Protein AF-A0A920REC5-F1 (afdb_monomer)

Structure (mmCIF, N/CA/C/O backbone):
data_AF-A0A920REC5-F1
#
_entry.id   AF-A0A920REC5-F1
#
loop_
_atom_site.group_PDB
_atom_site.id
_atom_site.type_symbol
_atom_site.label_atom_id
_atom_site.label_alt_id
_atom_site.label_comp_id
_atom_site.label_asym_id
_atom_site.label_entity_id
_atom_site.label_seq_id
_atom_site.pdbx_PDB_ins_code
_atom_site.Cartn_x
_atom_site.Cartn_y
_atom_site.Cartn_z
_atom_site.occupancy
_atom_site.B_iso_or_equiv
_atom_site.auth_seq_id
_atom_site.auth_comp_id
_atom_site.auth_asym_id
_atom_site.auth_atom_id
_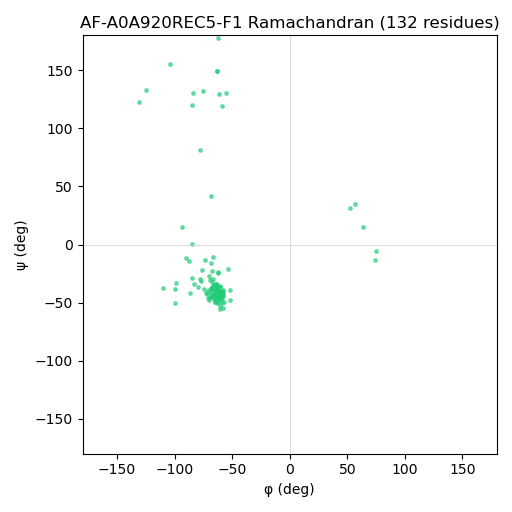atom_site.pdbx_PDB_model_num
ATOM 1 N N . MET A 1 1 ? 15.864 10.722 -13.021 1.00 61.47 1 MET A N 1
ATOM 2 C CA . MET A 1 1 ? 14.652 11.567 -12.923 1.00 61.47 1 MET A CA 1
ATOM 3 C C . MET A 1 1 ? 13.632 11.027 -11.920 1.00 61.47 1 MET A C 1
ATOM 5 O O . MET A 1 1 ? 13.242 11.791 -11.053 1.00 61.47 1 MET A O 1
ATOM 9 N N . PHE A 1 2 ? 13.266 9.737 -11.934 1.00 63.88 2 PHE A N 1
ATOM 10 C CA . PHE A 1 2 ? 12.297 9.167 -10.971 1.00 63.88 2 PHE A CA 1
ATOM 11 C C . PHE A 1 2 ? 12.689 9.310 -9.493 1.00 63.88 2 PHE A C 1
ATOM 13 O O . PHE A 1 2 ? 11.871 9.739 -8.693 1.00 63.88 2 PHE A O 1
ATOM 20 N N . VAL A 1 3 ? 13.953 9.047 -9.141 1.00 68.00 3 VAL A N 1
ATOM 21 C CA . VAL A 1 3 ? 14.452 9.230 -7.761 1.00 68.00 3 VAL A CA 1
ATOM 22 C C . VAL A 1 3 ? 14.383 10.698 -7.321 1.00 68.00 3 VAL A C 1
ATOM 24 O O . VAL A 1 3 ? 14.071 10.989 -6.174 1.00 68.00 3 VAL A O 1
ATOM 27 N N . LEU A 1 4 ? 14.616 11.636 -8.247 1.00 73.62 4 LEU A N 1
ATOM 28 C CA . LEU A 1 4 ? 14.492 13.069 -7.978 1.00 73.62 4 LEU A CA 1
ATOM 29 C C . LEU A 1 4 ? 13.022 13.454 -7.748 1.00 73.62 4 LEU A C 1
ATOM 31 O O . LEU A 1 4 ? 12.728 14.147 -6.785 1.00 73.62 4 LEU A O 1
ATOM 35 N N . MET A 1 5 ? 12.103 12.969 -8.591 1.00 71.62 5 MET A N 1
ATOM 36 C CA . MET A 1 5 ? 10.659 13.192 -8.443 1.00 71.62 5 MET A CA 1
ATOM 37 C C . MET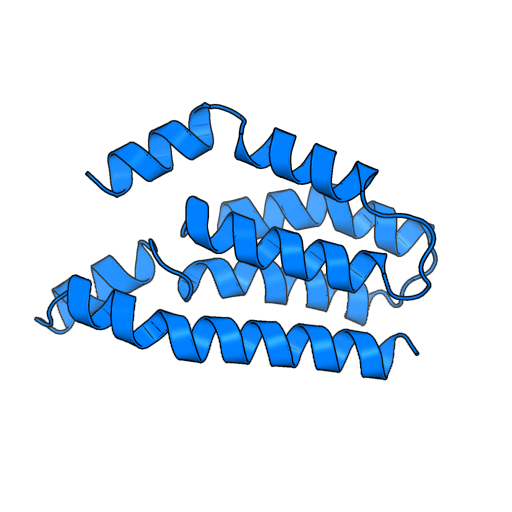 A 1 5 ? 10.139 12.631 -7.115 1.00 71.62 5 MET A C 1
ATOM 39 O O . MET A 1 5 ? 9.467 13.352 -6.384 1.00 71.62 5 MET A O 1
ATOM 43 N N . ALA A 1 6 ? 10.510 11.393 -6.775 1.00 64.38 6 ALA A N 1
ATOM 44 C CA . ALA A 1 6 ? 10.171 10.772 -5.498 1.00 64.38 6 ALA A CA 1
ATOM 45 C C . ALA A 1 6 ? 10.729 11.587 -4.320 1.00 64.38 6 ALA A C 1
ATOM 47 O O . ALA A 1 6 ? 9.986 11.937 -3.409 1.00 64.38 6 ALA A O 1
ATOM 48 N N . SER A 1 7 ? 12.003 11.996 -4.381 1.00 68.56 7 SER A N 1
ATOM 49 C CA . SER A 1 7 ? 12.624 12.807 -3.327 1.00 68.56 7 SER A CA 1
ATOM 50 C C . SER A 1 7 ? 11.986 14.194 -3.178 1.00 68.56 7 SER A C 1
ATOM 52 O O . SER A 1 7 ? 11.923 14.707 -2.060 1.00 68.56 7 SER A O 1
ATOM 54 N N . VAL A 1 8 ? 11.527 14.810 -4.272 1.00 74.75 8 VAL A N 1
ATOM 55 C CA . VAL A 1 8 ? 10.805 16.090 -4.242 1.00 74.75 8 VAL A CA 1
ATOM 56 C C . VAL A 1 8 ? 9.410 15.899 -3.654 1.00 74.75 8 VAL A C 1
ATOM 58 O O . VAL A 1 8 ? 9.039 16.659 -2.763 1.00 74.75 8 VAL A O 1
ATOM 61 N N . LEU A 1 9 ? 8.661 14.875 -4.078 1.00 67.12 9 LEU A N 1
ATOM 62 C CA . LEU A 1 9 ? 7.344 14.563 -3.514 1.00 67.12 9 LEU A CA 1
ATOM 63 C C . LEU A 1 9 ? 7.431 14.269 -2.011 1.00 67.12 9 LEU A C 1
ATOM 65 O O . LEU A 1 9 ? 6.651 14.820 -1.236 1.00 67.12 9 LEU A O 1
ATOM 69 N N . GLU A 1 10 ? 8.413 13.477 -1.587 1.00 66.06 10 GLU A N 1
ATOM 70 C CA . GLU A 1 10 ? 8.624 13.129 -0.180 1.00 66.06 10 GLU A CA 1
ATOM 71 C C . GLU A 1 10 ? 8.981 14.363 0.669 1.00 66.06 10 GLU A C 1
ATOM 73 O O . GLU A 1 10 ? 8.408 14.574 1.739 1.00 66.06 10 GLU A O 1
ATOM 78 N N . ARG A 1 11 ? 9.872 15.235 0.172 1.00 69.94 11 ARG A N 1
ATOM 79 C CA . ARG A 1 11 ? 10.278 16.468 0.877 1.00 69.94 11 ARG A CA 1
ATOM 80 C C . ARG A 1 11 ? 9.243 17.590 0.819 1.00 69.94 11 ARG A C 1
ATOM 82 O O . ARG A 1 11 ? 9.284 18.476 1.666 1.00 69.94 11 ARG A O 1
ATOM 89 N N . SER A 1 12 ? 8.334 17.567 -0.153 1.00 70.50 12 SER A N 1
ATOM 90 C CA . SER A 1 12 ? 7.313 18.608 -0.336 1.00 70.50 12 SER A CA 1
ATOM 91 C C . SER A 1 12 ? 6.185 18.567 0.697 1.00 70.50 12 SER A C 1
ATOM 93 O O . SER A 1 12 ? 5.409 19.511 0.777 1.00 70.50 12 SER A O 1
ATOM 95 N N . GLY A 1 13 ? 6.056 17.482 1.467 1.00 67.19 13 GLY A N 1
ATOM 96 C CA . GLY A 1 13 ? 4.952 17.315 2.415 1.00 67.19 13 GLY A CA 1
ATOM 97 C C . GLY A 1 13 ? 3.604 16.976 1.767 1.00 67.19 13 GLY A C 1
ATOM 98 O O . GLY A 1 13 ? 2.687 16.598 2.492 1.00 67.19 13 GLY A O 1
ATOM 99 N N . ILE A 1 14 ? 3.504 16.978 0.429 1.00 68.69 14 ILE A N 1
ATOM 100 C CA . ILE A 1 14 ? 2.289 16.628 -0.334 1.00 68.69 14 ILE A CA 1
ATOM 101 C C . ILE A 1 14 ? 1.728 15.276 0.098 1.00 68.69 14 ILE A C 1
ATOM 103 O O . ILE A 1 14 ? 0.520 15.120 0.229 1.00 68.69 14 ILE A O 1
ATOM 107 N N . ALA A 1 15 ? 2.601 14.307 0.371 1.00 59.78 15 ALA A N 1
ATOM 108 C CA . ALA A 1 15 ? 2.194 12.994 0.847 1.00 59.78 15 ALA A CA 1
ATOM 109 C C . ALA A 1 15 ? 1.385 13.065 2.158 1.00 59.78 15 ALA A C 1
ATOM 111 O O . ALA A 1 15 ? 0.366 12.395 2.317 1.00 59.78 15 ALA A O 1
ATOM 112 N N . ARG A 1 16 ? 1.814 13.930 3.081 1.00 62.47 16 ARG A N 1
ATOM 113 C CA . ARG A 1 16 ? 1.181 14.139 4.386 1.00 62.47 16 ARG A CA 1
ATOM 114 C C . ARG A 1 16 ? -0.118 14.938 4.258 1.00 62.47 16 ARG A C 1
ATOM 116 O O . ARG A 1 16 ? -1.097 14.599 4.918 1.00 62.47 16 ARG A O 1
ATOM 123 N N . ASP A 1 17 ? -0.145 15.931 3.374 1.00 67.69 17 ASP A N 1
ATOM 124 C CA . ASP A 1 17 ? -1.338 16.740 3.100 1.00 67.69 17 ASP A CA 1
ATOM 125 C C . ASP A 1 17 ? -2.424 15.935 2.380 1.00 67.69 17 ASP A C 1
ATOM 127 O O . ASP A 1 17 ? -3.602 16.049 2.719 1.00 67.69 17 ASP A O 1
ATOM 131 N N . LEU A 1 18 ? -2.043 15.049 1.453 1.00 63.38 18 LEU A N 1
ATOM 132 C CA . LEU A 1 18 ? -2.965 14.123 0.795 1.00 63.38 18 LEU A CA 1
ATOM 133 C C . LEU A 1 18 ? -3.568 13.142 1.808 1.00 63.38 18 LEU A C 1
ATOM 135 O O . LEU A 1 18 ? -4.76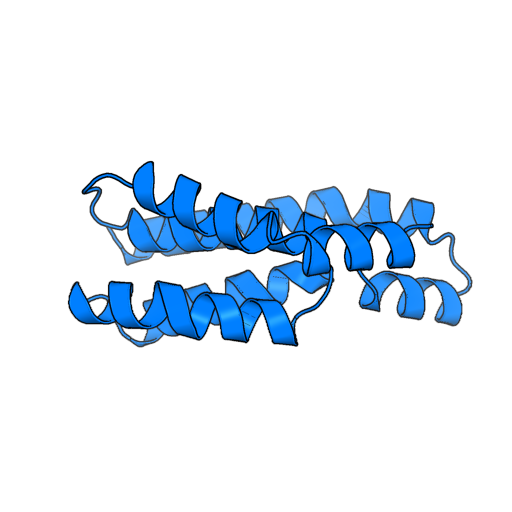7 12.864 1.771 1.00 63.38 18 LEU A O 1
ATOM 139 N N . PHE A 1 19 ? -2.751 12.675 2.757 1.00 60.19 19 PHE A N 1
ATOM 140 C CA . PHE A 1 19 ? -3.208 11.847 3.869 1.00 60.19 19 PHE A CA 1
ATOM 141 C C . PHE A 1 19 ? -4.224 12.593 4.747 1.00 60.19 19 PHE A C 1
ATOM 143 O O . PHE A 1 19 ? -5.283 12.054 5.069 1.00 60.19 19 PHE A O 1
ATOM 150 N N . GLY A 1 20 ? -3.931 13.851 5.090 1.00 61.81 20 GLY A N 1
ATOM 151 C CA . GLY A 1 20 ? -4.829 14.719 5.852 1.00 61.81 20 GLY A CA 1
ATOM 152 C C . GLY A 1 20 ? -6.145 14.996 5.121 1.00 61.81 20 GLY A C 1
ATOM 153 O O . GLY A 1 20 ? -7.214 14.856 5.708 1.00 61.81 20 GLY A O 1
ATOM 154 N N . ALA A 1 21 ? -6.092 15.309 3.826 1.00 60.59 21 ALA A N 1
ATOM 155 C CA . ALA A 1 21 ? -7.269 15.591 3.007 1.00 60.59 21 ALA A CA 1
ATOM 156 C C . ALA A 1 21 ? -8.180 14.364 2.852 1.00 60.59 21 ALA A C 1
ATOM 158 O O . ALA A 1 21 ? -9.398 14.469 3.001 1.00 60.59 21 ALA A O 1
ATOM 159 N N . MET A 1 22 ? -7.598 13.185 2.624 1.00 58.09 22 MET A N 1
ATOM 160 C CA . MET A 1 22 ? -8.349 11.932 2.513 1.00 58.09 22 MET A CA 1
ATOM 161 C C . MET A 1 22 ? -8.941 11.493 3.860 1.00 58.09 22 MET A C 1
ATOM 163 O O . MET A 1 22 ? -10.030 10.922 3.887 1.00 58.09 22 MET A O 1
ATOM 167 N N . HIS A 1 23 ? -8.283 11.821 4.978 1.00 57.66 23 HIS A N 1
ATOM 168 C CA . HIS A 1 23 ? -8.836 11.638 6.324 1.00 57.66 23 HIS A CA 1
ATOM 169 C C . HIS A 1 23 ? -9.992 12.605 6.641 1.00 57.66 23 HIS A C 1
ATOM 171 O O . HIS A 1 23 ? -10.859 12.280 7.445 1.00 57.66 23 HIS A O 1
ATOM 177 N N . VAL A 1 24 ? -10.040 13.782 6.012 1.00 56.44 24 VAL A N 1
ATOM 178 C CA . VAL A 1 24 ? -11.147 14.746 6.174 1.00 56.44 24 VAL A CA 1
ATOM 179 C C . VAL A 1 24 ? -12.333 14.405 5.260 1.00 56.44 24 VAL A C 1
ATOM 181 O O . VAL A 1 24 ? -13.483 14.559 5.663 1.00 56.44 24 VAL A O 1
ATOM 184 N N . LEU A 1 25 ? -12.074 13.876 4.060 1.00 52.66 25 LEU A N 1
ATOM 185 C CA . LEU A 1 25 ? -13.097 13.327 3.153 1.00 52.66 25 LEU A CA 1
ATOM 186 C C . LEU A 1 25 ? -13.747 12.033 3.684 1.00 52.66 25 LEU A C 1
ATOM 188 O O . LEU A 1 25 ? -14.817 11.623 3.231 1.00 52.66 25 LEU A O 1
ATOM 192 N N . ALA A 1 26 ? -13.113 11.401 4.667 1.00 50.97 26 ALA A N 1
ATOM 193 C CA . ALA A 1 26 ? -13.536 10.178 5.322 1.00 50.97 26 ALA A CA 1
ATOM 194 C C . ALA A 1 26 ? -14.661 10.402 6.353 1.00 50.97 26 ALA A C 1
ATOM 196 O O . ALA A 1 26 ? -14.437 10.465 7.559 1.00 50.97 26 ALA A O 1
ATOM 197 N N . GLY A 1 27 ? -15.907 10.486 5.888 1.00 53.50 27 GLY A N 1
ATOM 198 C CA . GLY A 1 27 ? -17.084 10.457 6.765 1.00 53.50 27 GLY A CA 1
ATOM 199 C C . GLY A 1 27 ? -17.260 9.144 7.564 1.00 53.50 27 GLY A C 1
ATOM 200 O O . GLY A 1 27 ? -16.528 8.169 7.393 1.00 53.50 27 GLY A O 1
ATOM 201 N N . ASN A 1 28 ? -18.298 9.107 8.413 1.00 51.41 28 ASN A N 1
ATOM 202 C CA . ASN A 1 28 ? -18.652 8.043 9.378 1.00 51.41 28 ASN A CA 1
ATOM 203 C C . ASN A 1 28 ? -19.136 6.690 8.775 1.00 51.41 28 ASN A C 1
ATOM 205 O O . ASN A 1 28 ? -20.082 6.090 9.293 1.00 51.41 28 ASN A O 1
ATOM 209 N N . LEU A 1 29 ? -18.535 6.159 7.705 1.00 54.22 29 LEU A N 1
ATOM 210 C CA . LEU A 1 29 ? -18.907 4.819 7.212 1.00 54.22 29 LEU A CA 1
ATOM 211 C C . LEU A 1 29 ? -18.336 3.696 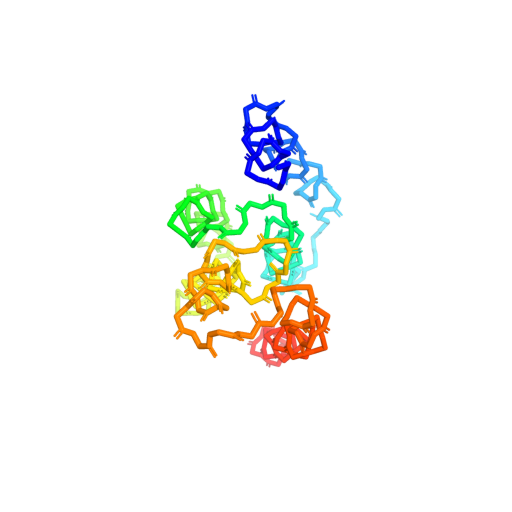8.105 1.00 54.22 29 LEU A C 1
ATOM 213 O O . LEU A 1 29 ? -17.138 3.664 8.394 1.00 54.22 29 LEU A O 1
ATOM 217 N N . LYS A 1 30 ? -19.180 2.724 8.486 1.00 53.97 30 LYS A N 1
ATOM 218 C CA . LYS A 1 30 ? -18.751 1.449 9.101 1.00 53.97 30 LYS A CA 1
ATOM 219 C C . LYS A 1 30 ? -17.852 0.697 8.106 1.00 53.97 30 LYS A C 1
ATOM 221 O O . LYS A 1 30 ? -18.193 0.624 6.934 1.00 53.97 30 LYS A O 1
ATOM 226 N N . GLY A 1 31 ? -16.667 0.247 8.529 1.00 64.50 31 GLY A N 1
ATOM 227 C CA . GLY A 1 31 ? -15.637 -0.308 7.626 1.00 64.50 31 GLY A CA 1
ATOM 228 C C . GLY A 1 31 ? -14.896 0.728 6.760 1.00 64.50 31 GLY A C 1
ATOM 229 O O . GLY A 1 31 ? -13.830 0.436 6.216 1.00 64.50 31 GLY A O 1
ATOM 230 N N . GLY A 1 32 ? -15.405 1.964 6.676 1.00 70.19 32 GLY A N 1
ATOM 231 C CA . GLY A 1 32 ? -14.875 3.018 5.811 1.00 70.19 32 GLY A CA 1
ATOM 232 C C . GLY A 1 32 ? -13.428 3.384 6.126 1.00 70.19 32 GLY A C 1
ATOM 233 O O . GLY A 1 32 ? -12.643 3.573 5.204 1.00 70.19 32 GLY A O 1
ATOM 234 N N . LEU A 1 33 ? -13.042 3.380 7.406 1.00 73.88 33 LEU A N 1
ATOM 235 C CA . LEU A 1 33 ? -11.691 3.758 7.831 1.00 73.88 33 LEU A CA 1
ATOM 236 C C . LEU A 1 33 ? -10.607 2.820 7.273 1.00 73.88 33 LEU A C 1
ATOM 238 O O . LEU A 1 33 ? -9.535 3.283 6.883 1.00 73.88 33 LEU A O 1
ATOM 242 N N . ALA A 1 34 ? -10.879 1.514 7.190 1.00 79.25 34 ALA A N 1
ATOM 243 C CA . ALA A 1 34 ? -9.938 0.545 6.624 1.00 79.25 34 ALA A CA 1
ATOM 244 C C . ALA A 1 34 ? -9.830 0.648 5.102 1.00 79.25 34 ALA A C 1
ATOM 246 O O . ALA A 1 34 ? -8.722 0.661 4.566 1.00 79.25 34 ALA A O 1
ATOM 247 N N . ILE A 1 35 ? -10.956 0.832 4.416 1.00 82.31 35 ILE A N 1
ATOM 248 C CA . ILE A 1 35 ? -10.980 1.033 2.962 1.00 82.31 35 ILE A CA 1
ATOM 249 C C . ILE A 1 35 ? -10.260 2.331 2.583 1.00 82.31 35 ILE A C 1
ATOM 251 O O . ILE A 1 35 ? -9.475 2.353 1.641 1.00 82.31 35 ILE A O 1
ATOM 255 N N . GLN A 1 36 ? -10.477 3.404 3.343 1.00 78.25 36 GLN A N 1
ATOM 256 C CA . GLN A 1 36 ? -9.808 4.688 3.137 1.00 78.25 36 GLN A CA 1
ATOM 257 C C . GLN A 1 36 ? -8.306 4.574 3.374 1.00 78.25 36 GLN A C 1
ATOM 259 O O . GLN A 1 36 ? -7.527 5.056 2.561 1.00 78.25 36 GLN A O 1
ATOM 264 N N . THR A 1 37 ? -7.893 3.892 4.445 1.00 81.31 37 THR A N 1
ATOM 265 C CA . THR A 1 37 ? -6.470 3.644 4.721 1.00 81.31 37 THR A CA 1
ATOM 266 C C . THR A 1 37 ? -5.819 2.886 3.566 1.00 81.31 37 THR A C 1
ATOM 268 O O . THR A 1 37 ? -4.729 3.252 3.137 1.00 81.31 37 THR A O 1
ATOM 271 N N . MET A 1 38 ? -6.513 1.890 3.004 1.00 87.00 38 MET A N 1
ATOM 272 C CA . MET A 1 38 ? -6.040 1.146 1.838 1.00 87.00 38 MET A CA 1
ATOM 273 C C . MET A 1 38 ? -5.970 2.018 0.575 1.00 87.00 38 MET A C 1
ATOM 275 O O . MET A 1 38 ? -4.974 1.982 -0.139 1.00 87.00 38 MET A O 1
ATOM 279 N N . ALA A 1 39 ? -6.980 2.849 0.313 1.00 84.25 39 ALA A N 1
ATOM 280 C CA . ALA A 1 39 ? -6.976 3.767 -0.827 1.00 84.25 39 ALA A CA 1
ATOM 281 C C . ALA A 1 39 ? -5.840 4.799 -0.735 1.00 84.25 39 ALA A C 1
ATOM 283 O O . ALA A 1 39 ? -5.179 5.094 -1.730 1.00 84.25 39 ALA A O 1
ATOM 284 N N . VAL A 1 40 ? -5.586 5.325 0.464 1.00 81.06 40 VAL A N 1
ATOM 285 C CA . VAL A 1 40 ? -4.479 6.256 0.690 1.00 81.06 40 VAL A CA 1
ATOM 286 C C . VAL A 1 40 ? -3.135 5.551 0.544 1.00 81.06 40 VAL A C 1
ATOM 288 O O . VAL A 1 40 ? -2.243 6.122 -0.074 1.00 81.06 40 VAL A O 1
ATOM 291 N N . ALA A 1 41 ? -3.002 4.315 1.029 1.00 84.25 41 ALA A N 1
ATOM 292 C CA . ALA A 1 41 ? -1.808 3.507 0.804 1.00 84.25 41 ALA A CA 1
ATOM 293 C C . ALA A 1 41 ? -1.550 3.296 -0.698 1.00 84.25 41 ALA A C 1
ATOM 295 O O . ALA A 1 41 ? -0.473 3.571 -1.192 1.00 84.25 41 ALA A O 1
ATOM 296 N N . VAL A 1 42 ? -2.563 2.947 -1.491 1.00 86.00 42 VAL A N 1
ATOM 297 C CA . VAL A 1 42 ? -2.409 2.800 -2.954 1.00 86.00 42 VAL A CA 1
ATOM 298 C C . VAL A 1 42 ? -1.901 4.086 -3.627 1.00 86.00 42 VAL A C 1
ATOM 300 O O . VAL A 1 42 ? -1.062 4.030 -4.528 1.00 86.00 42 VAL A O 1
ATOM 303 N N . LEU A 1 43 ? -2.379 5.254 -3.191 1.00 81.94 43 LEU A N 1
ATOM 304 C CA . LEU A 1 43 ? -1.922 6.546 -3.714 1.00 81.94 43 LEU A CA 1
ATOM 305 C C . LEU A 1 43 ? -0.500 6.892 -3.249 1.00 81.94 43 LEU A C 1
ATOM 307 O O . LEU A 1 43 ? 0.306 7.378 -4.042 1.00 81.94 43 LEU A O 1
ATOM 311 N N . MET A 1 44 ? -0.187 6.649 -1.976 1.00 79.31 44 MET A N 1
ATOM 312 C CA . MET A 1 44 ? 1.142 6.848 -1.385 1.00 79.31 44 MET A CA 1
ATOM 313 C C . MET A 1 44 ? 2.189 5.935 -2.025 1.00 79.31 44 MET A C 1
ATOM 315 O O . MET A 1 44 ? 3.276 6.401 -2.379 1.00 79.31 44 MET A O 1
ATOM 319 N N . ALA A 1 45 ? 1.841 4.672 -2.242 1.00 81.88 45 ALA A N 1
ATOM 320 C CA . ALA A 1 45 ? 2.618 3.685 -2.971 1.00 81.88 45 ALA A CA 1
ATOM 321 C C . ALA A 1 45 ? 3.045 4.209 -4.349 1.00 81.88 45 ALA A C 1
ATOM 323 O O . ALA A 1 45 ? 4.232 4.190 -4.672 1.00 81.88 45 ALA A O 1
ATOM 324 N N . ALA A 1 46 ? 2.104 4.785 -5.107 1.00 81.06 46 ALA A N 1
ATOM 325 C CA . ALA A 1 46 ? 2.352 5.372 -6.427 1.00 81.06 46 ALA A CA 1
ATOM 326 C C . ALA A 1 46 ? 3.254 6.622 -6.415 1.00 81.06 46 ALA A C 1
ATOM 328 O O . ALA A 1 46 ? 3.656 7.107 -7.470 1.00 81.06 46 ALA A O 1
ATOM 329 N N . MET A 1 47 ? 3.546 7.190 -5.244 1.00 75.75 47 MET A N 1
ATOM 330 C CA . MET A 1 47 ? 4.373 8.391 -5.108 1.00 75.75 47 MET A CA 1
ATOM 331 C C . MET A 1 47 ? 5.738 8.110 -4.484 1.00 75.75 47 MET A C 1
ATOM 333 O O . MET A 1 47 ? 6.725 8.740 -4.864 1.00 75.75 47 MET A O 1
ATOM 337 N N . THR A 1 48 ? 5.789 7.199 -3.511 1.00 74.69 48 THR A N 1
ATOM 338 C CA . THR A 1 48 ? 6.965 6.989 -2.656 1.00 74.69 48 THR A CA 1
ATOM 339 C C . THR A 1 48 ? 7.807 5.797 -3.094 1.00 74.69 48 THR A C 1
ATOM 341 O O . THR A 1 48 ? 9.033 5.878 -3.040 1.00 74.69 48 THR A O 1
ATOM 344 N N . GLY A 1 49 ? 7.185 4.698 -3.538 1.00 70.19 49 GLY A N 1
ATOM 345 C CA . GLY A 1 49 ? 7.898 3.496 -3.970 1.00 70.19 49 GLY A CA 1
ATOM 346 C C . GLY A 1 49 ? 8.712 2.782 -2.882 1.00 70.19 49 GLY A C 1
ATOM 347 O O . GLY A 1 49 ? 9.592 1.983 -3.225 1.00 70.19 49 GLY A O 1
ATOM 348 N N . ILE A 1 50 ? 8.490 3.100 -1.594 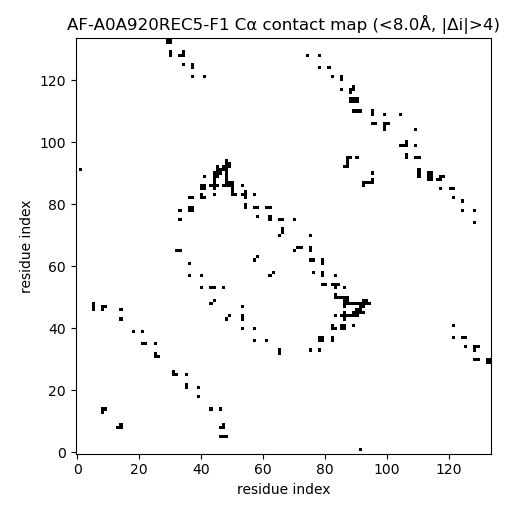1.00 76.31 50 ILE A N 1
ATOM 349 C CA . ILE A 1 50 ? 9.287 2.631 -0.446 1.00 76.31 50 ILE A CA 1
ATOM 350 C C . ILE A 1 50 ? 8.377 2.077 0.659 1.00 76.31 50 ILE A C 1
ATOM 352 O O . ILE A 1 50 ? 7.581 2.795 1.252 1.00 76.31 50 ILE A O 1
ATOM 356 N N . ILE A 1 51 ? 8.610 0.817 1.032 1.00 81.31 51 ILE A N 1
ATOM 357 C CA . ILE A 1 51 ? 7.819 0.067 2.026 1.00 81.31 51 ILE A CA 1
ATOM 358 C C . ILE A 1 51 ? 7.923 0.665 3.435 1.00 81.31 51 ILE A C 1
ATOM 360 O O . ILE A 1 51 ? 6.930 0.845 4.136 1.00 81.31 51 ILE A O 1
ATOM 364 N N . GLY A 1 52 ? 9.156 0.922 3.888 1.00 79.12 52 GLY A N 1
ATOM 365 C CA . GLY A 1 52 ? 9.430 1.203 5.299 1.00 79.12 52 GLY A CA 1
ATOM 366 C C . GLY A 1 52 ? 8.790 2.503 5.780 1.00 79.12 52 GLY A C 1
ATOM 367 O O . GLY A 1 52 ? 8.139 2.520 6.822 1.00 79.12 52 GLY A O 1
ATOM 368 N N . GLY A 1 53 ? 8.936 3.579 5.002 1.00 80.50 53 GLY A N 1
ATOM 369 C CA . GLY A 1 53 ? 8.352 4.879 5.334 1.00 80.50 53 GLY A CA 1
ATOM 370 C C . GLY A 1 53 ? 6.825 4.847 5.333 1.00 80.50 53 GLY A C 1
ATOM 371 O O . GLY A 1 53 ? 6.194 5.412 6.225 1.00 80.50 53 GLY A O 1
ATOM 372 N N . GLU A 1 54 ? 6.234 4.127 4.381 1.00 81.31 54 GLU A N 1
ATOM 373 C CA . GLU A 1 54 ? 4.787 4.037 4.224 1.00 81.31 54 GLU A CA 1
ATOM 374 C C . GLU A 1 54 ? 4.118 3.261 5.367 1.00 81.31 54 GLU A C 1
ATOM 376 O O . GLU A 1 54 ? 3.155 3.753 5.958 1.00 81.31 54 GLU A O 1
ATOM 381 N N . ILE A 1 55 ? 4.667 2.105 5.764 1.00 87.44 55 ILE A N 1
ATOM 382 C CA . ILE A 1 55 ? 4.150 1.337 6.911 1.00 87.44 55 ILE A CA 1
ATOM 383 C C . ILE A 1 55 ? 4.228 2.162 8.199 1.00 87.44 55 ILE A C 1
ATOM 385 O O . ILE A 1 55 ? 3.291 2.143 8.997 1.00 87.44 55 ILE A O 1
ATOM 389 N N . VAL A 1 56 ? 5.321 2.900 8.414 1.00 86.38 56 VAL A N 1
ATOM 390 C CA . VAL A 1 56 ? 5.478 3.746 9.607 1.00 86.38 56 VAL A CA 1
ATOM 391 C C . VAL A 1 56 ? 4.467 4.893 9.597 1.00 86.38 56 VAL A C 1
ATOM 393 O O . VAL A 1 56 ? 3.825 5.141 10.616 1.00 86.38 56 VAL A O 1
ATOM 396 N N . LEU A 1 57 ? 4.271 5.561 8.457 1.00 83.06 57 LEU A N 1
ATOM 397 C CA . LEU A 1 57 ? 3.283 6.633 8.311 1.00 83.06 57 LEU A CA 1
ATOM 398 C C . LEU A 1 57 ? 1.861 6.120 8.594 1.00 83.06 57 LEU A C 1
ATOM 400 O O . LEU A 1 57 ? 1.160 6.661 9.451 1.00 83.06 57 LEU A O 1
ATOM 404 N N . LEU A 1 58 ? 1.457 5.042 7.919 1.00 83.81 58 LEU A N 1
ATOM 405 C CA . LEU A 1 58 ? 0.151 4.406 8.093 1.00 83.81 58 LEU A CA 1
ATOM 406 C C . LEU A 1 58 ? -0.031 3.881 9.526 1.00 83.81 58 LEU A C 1
ATOM 408 O O . LEU A 1 58 ? -1.099 4.035 10.116 1.00 83.81 58 LEU A O 1
ATOM 412 N N . GLY A 1 59 ? 1.012 3.306 10.120 1.00 85.94 59 GLY A N 1
ATOM 413 C CA . GLY A 1 59 ? 0.995 2.797 11.488 1.00 85.94 59 GLY A CA 1
ATOM 414 C C . GLY A 1 59 ? 0.869 3.894 12.543 1.00 85.94 59 GLY A C 1
ATOM 415 O O . GLY A 1 59 ? 0.169 3.711 13.534 1.00 85.94 59 GLY A O 1
ATOM 416 N N . LEU A 1 60 ? 1.494 5.054 12.337 1.00 83.19 60 LEU A N 1
ATOM 417 C CA . LEU A 1 60 ? 1.396 6.175 13.275 1.00 83.19 60 LEU A CA 1
ATOM 418 C C . LEU A 1 60 ? 0.076 6.942 13.144 1.00 83.19 60 LEU A C 1
ATOM 420 O O . LEU A 1 60 ? -0.404 7.488 14.136 1.00 83.19 60 LEU A O 1
ATOM 424 N N . VAL A 1 61 ? -0.517 6.983 11.948 1.00 78.88 61 VAL A N 1
ATOM 425 C CA . VAL A 1 61 ? -1.719 7.790 11.682 1.00 78.88 61 VAL A CA 1
ATOM 426 C C . VAL A 1 61 ? -3.001 6.954 11.703 1.00 78.88 61 VAL A C 1
ATOM 428 O O . VAL A 1 61 ? -3.959 7.313 12.388 1.00 78.88 61 VAL A O 1
ATOM 431 N N . ALA A 1 62 ? -3.046 5.834 10.981 1.00 79.50 62 ALA A N 1
ATOM 432 C CA . ALA A 1 62 ? -4.270 5.056 10.786 1.00 79.50 62 ALA A CA 1
ATOM 433 C C . ALA A 1 62 ? -4.517 4.027 11.899 1.00 79.50 62 ALA A C 1
ATOM 435 O O . ALA A 1 62 ? -5.644 3.905 12.384 1.00 79.50 62 ALA A O 1
ATOM 436 N N . LEU A 1 63 ? -3.478 3.321 12.361 1.00 84.12 63 LEU A N 1
ATOM 437 C CA . LEU A 1 63 ? -3.622 2.278 13.385 1.00 84.12 63 LEU A CA 1
ATOM 438 C C . LEU A 1 63 ? -4.264 2.774 14.700 1.00 84.12 63 LEU A C 1
ATOM 440 O O . LEU A 1 63 ? -5.233 2.149 15.139 1.00 84.12 63 LEU A O 1
ATOM 444 N N . PRO A 1 64 ? -3.823 3.883 15.339 1.00 81.69 64 PRO A N 1
ATOM 445 C CA . PRO A 1 64 ? -4.462 4.354 16.571 1.00 81.69 64 PRO A CA 1
ATOM 446 C C . PRO A 1 64 ? -5.918 4.788 16.346 1.00 81.69 64 PRO A C 1
ATOM 448 O O . PRO A 1 64 ? -6.768 4.549 17.202 1.00 81.69 64 PRO A O 1
ATOM 451 N N . GLN A 1 65 ? -6.231 5.363 15.179 1.00 79.00 65 GLN A N 1
ATOM 452 C CA . GLN A 1 65 ? -7.589 5.776 14.804 1.00 79.00 65 GLN A CA 1
ATOM 453 C C . GLN A 1 65 ? -8.538 4.584 14.616 1.00 79.00 65 GLN A C 1
ATOM 455 O O . GLN A 1 65 ? -9.723 4.683 14.952 1.00 79.00 65 GLN A O 1
ATOM 460 N N . MET A 1 66 ? -8.029 3.466 14.090 1.00 82.12 66 MET A N 1
ATOM 461 C CA . MET A 1 66 ? -8.769 2.208 13.950 1.00 82.12 66 MET A CA 1
ATOM 462 C C . MET A 1 66 ? -9.029 1.557 15.306 1.00 82.12 66 MET A C 1
ATOM 464 O O . MET A 1 66 ? -10.168 1.197 15.609 1.00 82.12 66 MET A O 1
ATOM 468 N N . LEU A 1 67 ? -7.996 1.460 16.147 1.00 84.62 67 LEU A N 1
ATOM 469 C CA . LEU A 1 67 ? -8.107 0.862 17.479 1.00 84.62 67 LEU A CA 1
ATOM 470 C C . LEU A 1 67 ? -9.044 1.668 18.391 1.00 84.62 67 LEU A C 1
ATOM 472 O O . LEU A 1 67 ? -9.854 1.078 19.100 1.00 84.62 67 LEU A O 1
ATOM 476 N N . ALA A 1 68 ? -9.013 3.004 18.320 1.00 79.12 68 ALA A N 1
ATOM 477 C CA . ALA A 1 68 ? -9.941 3.869 19.056 1.00 79.12 68 ALA A CA 1
ATOM 478 C C . ALA A 1 68 ? -11.414 3.666 18.651 1.00 79.12 68 ALA A C 1
ATOM 480 O O . ALA A 1 68 ? -12.317 3.926 19.443 1.00 79.12 68 ALA A O 1
ATOM 481 N N . ARG A 1 69 ? -11.669 3.180 17.428 1.00 77.81 69 ARG A N 1
ATOM 482 C CA . ARG A 1 69 ? -13.007 2.833 16.923 1.00 77.81 69 ARG A CA 1
ATOM 483 C C . ARG A 1 69 ? -13.366 1.355 17.123 1.00 77.81 69 ARG A C 1
ATOM 485 O O . ARG A 1 69 ? -14.327 0.893 16.517 1.00 77.81 69 ARG A O 1
ATOM 492 N N . ASN A 1 70 ? -12.627 0.630 17.968 1.00 81.62 70 ASN A N 1
ATOM 493 C CA . ASN A 1 70 ? -12.822 -0.798 18.246 1.00 81.62 70 ASN A CA 1
ATOM 494 C C . ASN A 1 70 ? -12.772 -1.694 16.992 1.00 81.62 70 ASN A C 1
ATOM 496 O O . ASN A 1 70 ? -13.482 -2.695 16.920 1.00 81.62 70 ASN A O 1
ATOM 500 N N . TYR A 1 71 ? -11.938 -1.356 15.999 1.00 80.56 71 TYR A N 1
ATOM 501 C CA . TYR A 1 71 ? -11.629 -2.306 14.923 1.00 80.56 71 TYR A CA 1
ATOM 502 C C . TYR A 1 71 ? -10.908 -3.532 15.487 1.00 80.56 71 TYR A C 1
ATOM 504 O O . TYR A 1 71 ? -10.121 -3.420 16.432 1.00 80.56 71 TYR A O 1
ATOM 512 N N . ASP A 1 72 ? -11.120 -4.686 14.853 1.00 86.94 72 ASP A N 1
ATOM 513 C CA . ASP A 1 72 ? -10.313 -5.869 15.124 1.00 86.94 72 ASP A CA 1
ATOM 514 C C . ASP A 1 72 ? -8.823 -5.548 14.918 1.00 86.94 72 ASP A C 1
ATOM 516 O O . ASP A 1 72 ? -8.414 -4.966 13.906 1.00 86.94 72 ASP A O 1
ATOM 520 N N . ARG A 1 73 ? -8.001 -5.913 15.906 1.00 87.88 73 ARG A N 1
ATOM 521 C CA . ARG A 1 73 ? -6.570 -5.594 15.913 1.00 87.88 73 ARG A CA 1
ATOM 522 C C . ARG A 1 73 ? -5.843 -6.253 14.739 1.00 87.88 73 ARG A C 1
ATOM 524 O O . ARG A 1 73 ? -4.944 -5.629 14.177 1.00 87.88 73 ARG A O 1
ATOM 531 N N . ASN A 1 74 ? -6.225 -7.472 14.360 1.00 89.62 74 ASN A N 1
ATOM 532 C CA . ASN A 1 74 ? -5.599 -8.180 13.245 1.00 89.62 74 ASN A CA 1
ATOM 533 C C . ASN A 1 74 ? -5.986 -7.534 11.915 1.00 89.62 74 ASN A C 1
ATOM 535 O O . ASN A 1 74 ? -5.118 -7.348 11.064 1.00 89.62 74 ASN A O 1
ATOM 539 N N . LEU A 1 75 ? -7.247 -7.118 11.757 1.00 86.94 75 LEU A N 1
ATOM 540 C CA . LEU A 1 75 ? -7.689 -6.381 10.572 1.00 86.94 75 LEU A CA 1
ATOM 541 C C . LEU A 1 75 ? -6.966 -5.034 10.445 1.00 86.94 75 LEU A C 1
ATOM 543 O O . LEU A 1 75 ? -6.495 -4.692 9.362 1.00 86.94 75 LEU A O 1
ATOM 547 N N . ALA A 1 76 ? -6.841 -4.279 11.538 1.00 86.88 76 ALA A N 1
ATOM 548 C CA . ALA A 1 76 ? -6.198 -2.967 11.526 1.00 86.88 76 ALA A CA 1
ATOM 549 C C . ALA A 1 76 ? -4.699 -3.057 11.184 1.00 86.88 76 ALA A C 1
ATOM 551 O O . ALA A 1 76 ? -4.223 -2.368 10.281 1.00 86.88 76 ALA A O 1
ATOM 552 N N . ILE A 1 77 ? -3.963 -3.952 11.854 1.00 90.25 77 ILE A N 1
ATOM 553 C CA . ILE A 1 77 ? -2.536 -4.181 11.576 1.00 90.25 77 ILE A CA 1
ATOM 554 C C . ILE A 1 77 ? -2.357 -4.744 10.164 1.00 90.25 77 ILE A C 1
ATOM 556 O O . ILE A 1 77 ? -1.517 -4.255 9.411 1.00 90.25 77 ILE A O 1
ATOM 560 N N . GLY A 1 78 ? -3.180 -5.722 9.777 1.00 90.44 78 GLY A N 1
ATOM 561 C CA . GLY A 1 78 ? -3.156 -6.318 8.445 1.00 90.44 78 GLY A CA 1
ATOM 562 C C . GLY A 1 78 ? -3.384 -5.285 7.344 1.00 90.44 78 GLY A C 1
ATOM 563 O O . GLY A 1 78 ? -2.646 -5.279 6.368 1.00 90.44 78 GLY A O 1
ATOM 564 N N . THR A 1 79 ? -4.328 -4.360 7.530 1.00 88.56 79 THR A N 1
ATOM 565 C CA . THR A 1 79 ? -4.614 -3.278 6.571 1.00 88.56 79 THR A CA 1
ATOM 566 C C . THR A 1 79 ? -3.416 -2.344 6.404 1.00 88.56 79 THR A C 1
ATOM 568 O O . THR A 1 79 ? -3.055 -2.007 5.278 1.00 88.56 79 THR A O 1
ATOM 571 N N . VAL A 1 80 ? -2.768 -1.954 7.506 1.00 88.88 80 VAL A N 1
ATOM 572 C CA . VAL A 1 80 ? -1.577 -1.088 7.486 1.00 88.88 80 VAL A CA 1
ATOM 573 C C . VAL A 1 80 ? -0.394 -1.784 6.807 1.00 88.88 80 VAL A C 1
ATOM 575 O O . VAL A 1 80 ? 0.254 -1.196 5.941 1.00 88.88 80 VAL A O 1
ATOM 578 N N . CYS A 1 81 ? -0.127 -3.042 7.164 1.00 90.00 81 CYS A N 1
ATOM 579 C CA . CYS A 1 81 ? 0.975 -3.813 6.591 1.00 90.00 81 CYS A CA 1
ATOM 580 C C . CYS A 1 81 ? 0.744 -4.149 5.111 1.00 90.00 81 CYS A C 1
ATOM 582 O O . CYS A 1 81 ? 1.667 -4.024 4.310 1.00 90.00 81 CYS A O 1
ATOM 584 N N . ALA A 1 82 ? -0.475 -4.545 4.739 1.00 89.56 82 ALA A N 1
ATOM 585 C CA . ALA A 1 82 ? -0.838 -4.832 3.354 1.00 89.56 82 ALA A CA 1
ATOM 586 C C . ALA A 1 82 ? -0.788 -3.565 2.491 1.00 89.56 82 ALA A C 1
ATOM 588 O O . ALA A 1 82 ? -0.231 -3.597 1.396 1.00 89.56 82 ALA A O 1
ATOM 589 N N . GLY A 1 83 ? -1.293 -2.441 3.014 1.00 87.12 83 GLY A N 1
ATOM 590 C CA . GLY A 1 83 ? -1.227 -1.137 2.359 1.00 87.12 83 GLY A CA 1
ATOM 591 C C . GLY A 1 83 ? 0.210 -0.714 2.066 1.00 87.12 83 GLY A C 1
ATOM 592 O O . GLY A 1 83 ? 0.551 -0.488 0.912 1.00 87.12 83 GLY A O 1
ATOM 593 N N . GLY A 1 84 ? 1.083 -0.694 3.077 1.00 85.38 84 GLY A N 1
ATOM 594 C CA . GLY A 1 84 ? 2.484 -0.315 2.862 1.00 85.38 84 GLY A CA 1
ATOM 595 C C . GLY A 1 84 ? 3.287 -1.318 2.019 1.00 85.38 84 GLY A C 1
ATOM 596 O O . GLY A 1 84 ? 4.276 -0.952 1.389 1.00 85.38 84 GLY A O 1
ATOM 597 N N . GLY A 1 85 ? 2.862 -2.585 1.952 1.00 85.69 85 GLY A N 1
ATOM 598 C CA . GLY A 1 85 ? 3.450 -3.581 1.052 1.00 85.69 85 GLY A CA 1
ATOM 599 C C . GLY A 1 85 ? 3.182 -3.297 -0.433 1.00 85.69 85 GLY A C 1
ATOM 600 O O . GLY A 1 85 ? 4.048 -3.565 -1.274 1.00 85.69 85 GLY A O 1
ATOM 601 N N . LEU A 1 86 ? 2.027 -2.701 -0.762 1.00 84.88 86 LEU A N 1
ATOM 602 C CA . LEU A 1 86 ? 1.670 -2.314 -2.135 1.00 84.88 86 LEU A CA 1
ATOM 603 C C . LEU A 1 86 ? 2.626 -1.268 -2.726 1.00 84.88 86 LEU A C 1
ATOM 605 O O . LEU A 1 86 ? 2.807 -1.252 -3.946 1.00 84.88 86 LEU A O 1
ATOM 609 N N . GLY A 1 87 ? 3.309 -0.484 -1.882 1.00 77.31 87 GLY A N 1
ATOM 610 C CA . GLY A 1 87 ? 4.385 0.443 -2.261 1.00 77.31 87 GLY A CA 1
ATOM 611 C C . GLY A 1 87 ? 5.520 -0.182 -3.072 1.00 77.31 87 GLY A C 1
ATOM 612 O O . GLY A 1 87 ? 6.229 0.509 -3.803 1.00 77.31 87 GLY A O 1
ATOM 613 N N . THR A 1 88 ? 5.694 -1.503 -3.003 1.00 80.94 88 THR A N 1
ATOM 614 C CA . THR A 1 88 ? 6.661 -2.214 -3.857 1.00 80.94 88 THR A CA 1
ATOM 615 C C . THR A 1 88 ? 6.192 -2.426 -5.285 1.00 80.94 88 THR A C 1
ATOM 617 O O . THR A 1 88 ? 7.014 -2.516 -6.194 1.00 80.94 88 THR A O 1
ATOM 620 N N . MET A 1 89 ? 4.885 -2.577 -5.478 1.00 82.50 89 MET A N 1
ATOM 621 C CA . MET A 1 89 ? 4.323 -3.105 -6.714 1.00 82.50 89 MET A CA 1
ATOM 622 C C . MET A 1 89 ? 3.833 -1.980 -7.624 1.00 82.50 89 MET A C 1
ATOM 624 O O . MET A 1 89 ? 3.930 -2.098 -8.846 1.00 82.50 89 MET A O 1
ATOM 628 N N . ILE A 1 90 ? 3.346 -0.880 -7.040 1.00 84.94 90 ILE A N 1
ATOM 629 C CA . ILE A 1 90 ? 2.828 0.269 -7.786 1.00 84.94 90 ILE A CA 1
ATOM 630 C C . ILE A 1 90 ? 3.992 1.202 -8.172 1.00 84.94 90 ILE A C 1
ATOM 632 O O . ILE A 1 90 ? 4.698 1.691 -7.291 1.00 84.94 90 ILE A O 1
ATOM 636 N N . PRO A 1 91 ? 4.227 1.454 -9.472 1.00 80.81 91 PRO A N 1
ATOM 637 C CA . PRO A 1 91 ? 5.288 2.353 -9.918 1.00 80.81 91 PRO A CA 1
ATOM 638 C C . PRO A 1 91 ? 5.079 3.806 -9.460 1.00 80.81 91 PRO A C 1
ATOM 640 O O . PRO A 1 91 ? 3.932 4.256 -9.412 1.00 80.81 91 PRO A O 1
ATOM 643 N N . PRO A 1 92 ? 6.166 4.571 -9.227 1.00 78.69 92 PRO A N 1
ATOM 644 C CA . PRO A 1 92 ? 7.576 4.200 -9.359 1.00 78.69 92 PRO A CA 1
ATOM 645 C C . PRO A 1 92 ? 8.092 3.481 -8.103 1.00 78.69 92 PRO A C 1
ATOM 647 O O . PRO A 1 92 ? 7.953 3.999 -7.005 1.00 78.69 92 PRO A O 1
ATOM 650 N N . SER A 1 93 ? 8.758 2.329 -8.256 1.00 83.00 93 SER A N 1
ATOM 651 C CA . SER A 1 93 ? 9.313 1.569 -7.122 1.00 83.00 93 SER A CA 1
ATOM 652 C C . SER A 1 93 ? 10.805 1.287 -7.276 1.00 83.00 93 SER A C 1
ATOM 654 O O . SER A 1 93 ? 11.257 0.807 -8.319 1.00 83.00 93 SER A O 1
ATOM 656 N N . ILE A 1 94 ? 11.572 1.530 -6.208 1.00 83.31 94 ILE A N 1
ATOM 657 C CA . ILE A 1 94 ? 13.013 1.237 -6.153 1.00 83.31 94 ILE A CA 1
ATOM 658 C C . ILE A 1 94 ? 13.267 -0.271 -6.285 1.00 83.31 94 ILE A C 1
ATOM 660 O O . ILE A 1 94 ? 14.219 -0.679 -6.947 1.00 83.31 94 ILE A O 1
ATOM 664 N N . VAL A 1 95 ? 12.390 -1.102 -5.714 1.00 85.12 95 VAL A N 1
ATOM 665 C CA . VAL A 1 95 ? 12.504 -2.568 -5.769 1.00 85.12 95 VAL A CA 1
ATOM 666 C C . VAL A 1 95 ? 12.436 -3.063 -7.216 1.00 85.12 95 VAL A C 1
ATOM 668 O O . VAL A 1 95 ? 13.270 -3.861 -7.640 1.00 85.12 95 VAL A O 1
ATOM 671 N N . LEU A 1 96 ? 11.496 -2.527 -7.996 1.00 86.38 96 LEU A N 1
ATOM 672 C CA . LEU A 1 96 ? 11.337 -2.839 -9.417 1.00 86.38 96 LEU A CA 1
ATOM 673 C C . LEU A 1 96 ? 12.528 -2.360 -10.259 1.00 86.38 96 LEU A C 1
ATOM 675 O O . LEU A 1 96 ? 12.932 -3.049 -11.192 1.00 86.38 96 LEU A O 1
ATOM 679 N N . ILE A 1 97 ? 13.144 -1.227 -9.902 1.00 87.44 97 ILE A N 1
ATOM 680 C CA . ILE A 1 97 ? 14.374 -0.753 -10.555 1.00 87.44 97 ILE A CA 1
ATOM 681 C C . ILE A 1 97 ? 15.519 -1.746 -10.324 1.00 87.44 97 ILE A C 1
ATOM 683 O O . ILE A 1 97 ? 16.162 -2.163 -11.284 1.00 87.44 97 ILE A O 1
ATOM 687 N N . PHE A 1 98 ? 15.760 -2.160 -9.075 1.00 88.56 98 PHE A N 1
ATOM 688 C CA . PHE A 1 98 ? 16.810 -3.139 -8.765 1.00 88.56 98 PHE A CA 1
ATOM 689 C C . PHE A 1 98 ? 16.568 -4.490 -9.440 1.00 88.56 98 PHE A C 1
ATOM 691 O O . PHE A 1 98 ? 17.512 -5.101 -9.947 1.00 88.56 98 PHE A O 1
ATOM 698 N N . TYR A 1 99 ? 15.311 -4.938 -9.480 1.00 89.50 99 TYR A N 1
ATOM 699 C CA . TYR A 1 99 ? 14.937 -6.155 -10.188 1.00 89.50 99 TYR A CA 1
ATOM 700 C C . TYR A 1 99 ? 15.221 -6.041 -11.689 1.00 89.50 99 TYR A C 1
ATOM 702 O O . TYR A 1 99 ? 15.904 -6.902 -12.237 1.00 89.50 99 TYR A O 1
ATOM 710 N N . GLY A 1 100 ? 14.777 -4.959 -12.339 1.00 89.94 100 GLY A N 1
ATOM 711 C CA . GLY A 1 100 ? 15.010 -4.730 -13.767 1.00 89.94 100 GLY A CA 1
ATOM 712 C C . GLY A 1 100 ? 16.495 -4.683 -14.134 1.00 89.94 100 GLY A C 1
ATOM 713 O O . GLY A 1 100 ? 16.899 -5.284 -15.125 1.00 89.94 100 GLY A O 1
ATOM 714 N N . LEU A 1 101 ? 17.319 -4.053 -13.288 1.00 90.44 101 LEU A N 1
ATOM 715 C CA . LEU A 1 101 ? 18.775 -4.010 -13.464 1.00 90.44 101 LEU A CA 1
ATOM 716 C C . LEU A 1 101 ? 19.431 -5.390 -13.342 1.00 90.44 101 LEU A C 1
ATOM 718 O O . LEU A 1 101 ? 20.376 -5.677 -14.066 1.00 90.44 101 LEU A O 1
ATOM 722 N N . THR A 1 102 ? 18.943 -6.234 -12.432 1.00 91.94 102 THR A N 1
ATOM 723 C CA . THR A 1 102 ? 19.511 -7.571 -12.186 1.00 91.94 102 THR A CA 1
ATOM 724 C C . THR A 1 102 ? 19.057 -8.585 -13.234 1.00 91.94 102 THR A C 1
ATOM 726 O O . THR A 1 102 ? 19.823 -9.458 -13.623 1.00 91.94 102 THR A O 1
ATOM 729 N N . ALA A 1 103 ? 17.808 -8.477 -13.684 1.00 93.12 103 ALA A N 1
ATOM 730 C CA . ALA A 1 103 ? 17.220 -9.347 -14.697 1.00 93.12 103 ALA A CA 1
ATOM 731 C C . ALA A 1 103 ? 17.518 -8.889 -16.139 1.00 93.12 103 ALA A C 1
ATOM 733 O O . ALA A 1 103 ? 17.046 -9.529 -17.072 1.00 93.12 103 ALA A O 1
ATOM 734 N N . GLU A 1 104 ? 18.263 -7.790 -16.322 1.00 91.19 104 GLU A N 1
ATOM 735 C CA . GLU A 1 104 ? 18.586 -7.181 -17.625 1.00 91.19 104 GLU A CA 1
ATOM 736 C C . GLU A 1 104 ? 17.348 -6.897 -18.501 1.00 91.19 104 GLU A C 1
ATOM 738 O O . GLU A 1 104 ? 17.401 -6.925 -19.731 1.00 91.19 104 GLU A O 1
ATOM 743 N N . VAL A 1 105 ? 16.214 -6.588 -17.865 1.00 92.62 105 VAL A N 1
ATOM 744 C CA . VAL A 1 105 ? 14.957 -6.248 -18.544 1.00 92.62 105 VAL A CA 1
ATOM 745 C C . VAL A 1 105 ? 14.688 -4.748 -18.494 1.00 92.62 105 VAL A C 1
ATOM 747 O O . VAL A 1 105 ? 15.127 -4.028 -17.595 1.00 92.62 105 VAL A O 1
ATOM 750 N N . SER A 1 106 ? 13.913 -4.264 -19.461 1.00 90.81 106 SER A N 1
ATOM 751 C CA . SER A 1 106 ? 13.469 -2.872 -19.505 1.00 90.81 106 SER A CA 1
ATOM 752 C C . SER A 1 106 ? 12.667 -2.510 -18.248 1.00 90.81 106 SER A C 1
ATOM 754 O O . SER A 1 106 ? 11.601 -3.065 -17.981 1.00 90.81 106 SER A O 1
ATOM 756 N N . ILE A 1 107 ? 13.162 -1.528 -17.489 1.00 88.38 107 ILE A N 1
ATOM 757 C CA . ILE A 1 107 ? 12.489 -0.996 -16.291 1.00 88.38 107 ILE A CA 1
ATOM 758 C C . ILE A 1 107 ? 11.119 -0.404 -16.657 1.00 88.38 107 ILE A C 1
ATOM 760 O O . ILE A 1 107 ? 10.166 -0.523 -15.890 1.00 88.38 107 ILE A O 1
ATOM 764 N N . GLY A 1 108 ? 11.013 0.222 -17.834 1.00 85.31 108 GLY A N 1
ATOM 765 C CA . GLY A 1 108 ? 9.758 0.792 -18.322 1.00 85.31 108 GLY A CA 1
ATOM 766 C C . GLY A 1 108 ? 8.695 -0.279 -18.562 1.00 85.31 108 GLY A C 1
ATOM 767 O O . GLY A 1 108 ? 7.558 -0.118 -18.121 1.00 85.31 108 GLY A O 1
ATOM 768 N N . ASP A 1 109 ? 9.085 -1.398 -19.174 1.00 88.69 109 ASP A N 1
ATOM 769 C CA . ASP A 1 109 ? 8.174 -2.520 -19.423 1.00 88.69 109 ASP A CA 1
ATOM 770 C C . ASP A 1 109 ? 7.758 -3.181 -18.109 1.00 88.69 109 ASP A C 1
ATOM 772 O O . ASP A 1 109 ? 6.592 -3.527 -17.929 1.00 88.69 109 ASP A O 1
ATOM 776 N N . LEU A 1 110 ? 8.689 -3.278 -17.154 1.00 89.0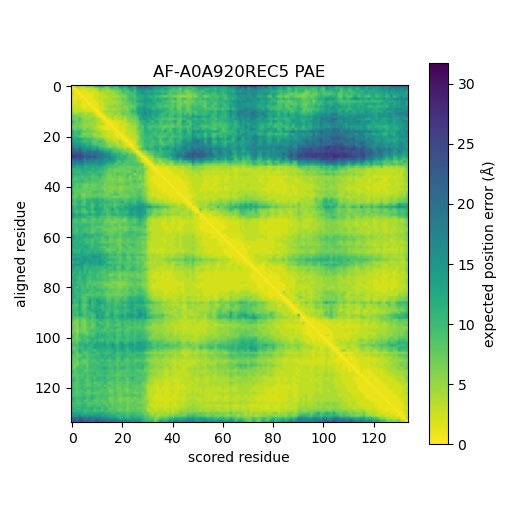0 110 LEU A N 1
ATOM 777 C CA . LEU A 1 110 ? 8.409 -3.785 -15.816 1.00 89.00 110 LEU A CA 1
ATOM 778 C C . LEU A 1 110 ? 7.378 -2.908 -15.089 1.00 89.00 110 LEU A C 1
ATOM 780 O O . LEU A 1 110 ? 6.427 -3.432 -14.519 1.00 89.00 110 LEU A O 1
ATOM 784 N N . PHE A 1 111 ? 7.518 -1.580 -15.148 1.00 88.25 111 PHE A N 1
ATOM 785 C CA . PHE A 1 111 ? 6.549 -0.658 -14.548 1.00 88.25 111 PHE A CA 1
ATOM 786 C C . PHE A 1 111 ? 5.164 -0.794 -15.180 1.00 88.25 111 PHE A C 1
ATOM 788 O O . PHE A 1 111 ? 4.169 -0.851 -14.464 1.00 88.25 111 PHE A O 1
ATOM 795 N N . LEU A 1 112 ? 5.081 -0.878 -16.508 1.00 88.62 112 LEU A N 1
ATOM 796 C CA . LEU A 1 112 ? 3.800 -1.073 -17.187 1.00 88.62 112 LEU A CA 1
ATOM 797 C C . LEU A 1 112 ? 3.170 -2.424 -16.826 1.00 88.62 112 LEU A C 1
ATOM 799 O O . LEU A 1 112 ? 1.962 -2.499 -16.592 1.00 88.62 112 LEU A O 1
ATOM 803 N N . ALA A 1 113 ? 3.988 -3.472 -16.718 1.00 89.62 113 ALA A N 1
ATOM 804 C CA . ALA A 1 113 ? 3.540 -4.808 -16.356 1.00 89.62 113 ALA A CA 1
ATOM 805 C C . ALA A 1 113 ? 3.012 -4.896 -14.915 1.00 89.62 113 ALA A C 1
ATOM 807 O O . ALA A 1 113 ? 2.121 -5.706 -14.661 1.00 89.62 113 ALA A O 1
ATOM 808 N N . THR A 1 114 ? 3.509 -4.079 -13.976 1.00 88.81 114 THR A N 1
ATOM 809 C CA . THR A 1 114 ? 3.079 -4.148 -12.569 1.00 88.81 114 THR A CA 1
ATOM 810 C C . THR A 1 114 ? 1.845 -3.316 -12.221 1.00 88.81 114 THR A C 1
ATOM 812 O O . THR A 1 114 ? 1.232 -3.568 -11.182 1.00 88.81 114 THR A O 1
ATOM 815 N N . ILE A 1 115 ? 1.407 -2.389 -13.080 1.00 87.94 115 ILE A N 1
ATOM 816 C CA . ILE A 1 115 ? 0.199 -1.576 -12.828 1.00 87.94 115 ILE A CA 1
ATOM 817 C C . ILE A 1 115 ? -1.038 -2.465 -12.651 1.00 87.94 115 ILE A C 1
ATOM 819 O O . ILE A 1 115 ? -1.774 -2.325 -11.675 1.00 87.94 115 ILE A O 1
ATOM 823 N N . ILE A 1 116 ? -1.258 -3.398 -13.580 1.00 89.94 116 ILE A N 1
ATOM 824 C CA . ILE A 1 116 ? -2.414 -4.302 -13.555 1.00 89.94 116 ILE A CA 1
ATOM 825 C C . ILE A 1 116 ? -2.425 -5.174 -12.285 1.00 89.94 116 ILE A C 1
ATOM 827 O O . ILE A 1 116 ? -3.414 -5.118 -11.552 1.00 89.94 116 ILE A O 1
ATOM 831 N N . PRO A 1 117 ? -1.370 -5.951 -11.961 1.00 90.88 117 PRO A N 1
ATOM 832 C CA . PRO A 1 117 ? -1.365 -6.770 -10.753 1.00 90.88 117 PRO A CA 1
ATOM 833 C C . PRO A 1 117 ? -1.411 -5.929 -9.472 1.00 90.88 117 PRO A C 1
ATOM 835 O O . PRO A 1 117 ? -2.086 -6.337 -8.531 1.00 90.88 117 PRO A O 1
ATOM 838 N N . GLY A 1 118 ? -0.790 -4.744 -9.441 1.00 89.19 118 GLY A N 1
ATOM 839 C CA . GLY A 1 118 ? -0.865 -3.832 -8.295 1.00 89.19 118 GLY A CA 1
ATOM 840 C C . GLY A 1 118 ? -2.294 -3.371 -8.004 1.00 89.19 118 GLY A C 1
ATOM 841 O O . GLY A 1 118 ? -2.749 -3.435 -6.861 1.00 89.19 118 GLY A O 1
ATOM 842 N N . LEU A 1 119 ? -3.039 -2.986 -9.045 1.00 89.38 119 LEU A N 1
ATOM 843 C CA . LEU A 1 119 ? -4.449 -2.608 -8.921 1.00 89.38 119 LEU A CA 1
ATOM 844 C C . LEU A 1 119 ? -5.346 -3.796 -8.556 1.00 89.38 119 LEU A C 1
ATOM 846 O O . LEU A 1 119 ? -6.263 -3.638 -7.751 1.00 89.38 119 LEU A O 1
ATOM 850 N N . ILE A 1 12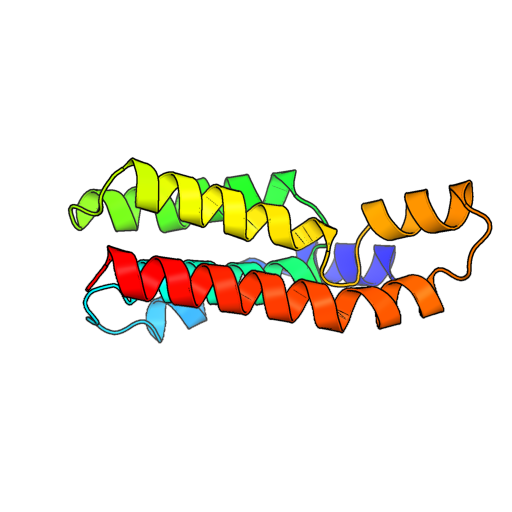0 ? -5.075 -4.986 -9.100 1.00 92.44 120 ILE A N 1
ATOM 851 C CA . ILE A 1 120 ? -5.799 -6.211 -8.729 1.00 92.44 120 ILE A CA 1
ATOM 852 C C . ILE A 1 120 ? -5.590 -6.523 -7.243 1.00 92.44 120 ILE A C 1
ATOM 854 O O . ILE A 1 120 ? -6.560 -6.785 -6.534 1.00 92.44 120 ILE A O 1
ATOM 858 N N . LEU A 1 121 ? -4.350 -6.460 -6.752 1.00 91.19 121 LEU A N 1
ATOM 859 C CA . LEU A 1 121 ? -4.035 -6.734 -5.350 1.00 91.19 121 LEU A CA 1
ATOM 860 C C . LEU A 1 121 ? -4.724 -5.724 -4.422 1.00 91.19 121 LEU A C 1
ATOM 862 O O . LEU A 1 121 ? -5.357 -6.115 -3.440 1.00 91.19 121 LEU A O 1
ATOM 866 N N . ALA A 1 122 ? -4.681 -4.439 -4.782 1.00 89.38 122 ALA A N 1
ATOM 867 C CA . ALA A 1 122 ? -5.394 -3.383 -4.073 1.00 89.38 122 ALA A CA 1
ATOM 868 C C . ALA A 1 122 ? -6.911 -3.633 -4.029 1.00 89.38 122 ALA A C 1
ATOM 870 O O . ALA A 1 122 ? -7.529 -3.516 -2.969 1.00 89.38 122 ALA A O 1
ATOM 871 N N . ALA A 1 123 ? -7.513 -4.030 -5.154 1.00 90.56 123 ALA A N 1
ATOM 872 C CA . ALA A 1 123 ? -8.934 -4.359 -5.225 1.00 90.56 123 ALA A CA 1
ATOM 873 C C . ALA A 1 123 ? -9.291 -5.567 -4.344 1.00 90.56 123 ALA A C 1
ATOM 875 O O . ALA A 1 123 ? -10.297 -5.529 -3.636 1.00 90.56 123 ALA A O 1
ATOM 876 N N . ILE A 1 124 ? -8.451 -6.608 -4.329 1.00 92.44 124 ILE A N 1
ATOM 877 C CA . ILE A 1 124 ? -8.631 -7.784 -3.466 1.00 92.44 124 ILE A CA 1
ATOM 878 C C . ILE A 1 124 ? -8.552 -7.391 -1.987 1.00 92.44 124 ILE A C 1
ATOM 880 O O . ILE A 1 124 ? -9.373 -7.850 -1.195 1.00 92.44 124 ILE A O 1
ATOM 884 N N . TYR A 1 125 ? -7.620 -6.517 -1.599 1.00 90.50 125 TYR A N 1
ATOM 885 C CA . TYR A 1 125 ? -7.525 -6.039 -0.217 1.00 90.50 125 TYR A CA 1
ATOM 886 C C . TYR A 1 125 ? -8.749 -5.225 0.198 1.00 90.50 125 TYR A C 1
ATOM 888 O O . TYR A 1 125 ? -9.284 -5.443 1.284 1.00 90.50 125 TYR A O 1
ATOM 896 N N . ILE A 1 126 ? -9.244 -4.342 -0.672 1.00 87.94 126 ILE A N 1
ATOM 897 C CA . ILE A 1 126 ? -10.481 -3.592 -0.419 1.00 87.94 126 ILE A CA 1
ATOM 898 C C . ILE A 1 126 ? -11.678 -4.545 -0.289 1.00 87.94 126 ILE A C 1
ATOM 900 O O . ILE A 1 126 ? -12.474 -4.399 0.639 1.00 87.94 126 ILE A O 1
ATOM 904 N N . ALA A 1 127 ? -11.789 -5.544 -1.168 1.00 88.88 127 ALA A N 1
ATOM 905 C CA . ALA A 1 127 ? -12.846 -6.550 -1.108 1.00 88.88 127 ALA A CA 1
ATOM 906 C C . ALA A 1 127 ? -12.780 -7.386 0.182 1.00 88.88 127 ALA A C 1
ATOM 908 O O . ALA A 1 127 ? -13.808 -7.628 0.812 1.00 88.88 127 ALA A O 1
ATOM 909 N N . TYR A 1 128 ? -11.578 -7.777 0.614 1.00 89.25 128 TYR A N 1
ATOM 910 C CA . TYR A 1 128 ? -11.370 -8.491 1.873 1.00 89.25 128 TYR A CA 1
ATOM 911 C C . TYR A 1 128 ? -11.785 -7.644 3.082 1.00 89.25 128 TYR A C 1
ATOM 913 O O . TYR A 1 128 ? -12.504 -8.125 3.957 1.00 89.25 128 TYR A O 1
ATOM 921 N N . ILE A 1 129 ? -11.395 -6.365 3.110 1.00 85.81 129 ILE A N 1
ATOM 922 C CA . ILE A 1 129 ? -11.800 -5.429 4.165 1.00 85.81 129 ILE A CA 1
ATOM 923 C C . ILE A 1 129 ? -13.323 -5.285 4.198 1.00 85.81 129 ILE A C 1
ATOM 925 O O . ILE A 1 129 ? -13.900 -5.329 5.279 1.00 85.81 129 ILE A O 1
ATOM 929 N N . LEU A 1 130 ? -13.980 -5.154 3.041 1.00 84.19 130 LEU A N 1
ATOM 930 C CA . LEU A 1 130 ? -15.441 -5.086 2.955 1.00 84.19 130 LEU A CA 1
ATOM 931 C C . LEU A 1 130 ? -16.106 -6.346 3.512 1.00 84.19 130 LEU A C 1
ATOM 933 O O . LEU A 1 130 ? -17.062 -6.230 4.270 1.00 84.19 130 LEU A O 1
ATOM 937 N N . PHE A 1 131 ? -15.598 -7.529 3.168 1.00 84.81 131 PHE A N 1
ATOM 938 C CA . PHE A 1 131 ? -16.176 -8.794 3.618 1.00 84.81 131 PHE A CA 1
ATOM 939 C C . PHE A 1 131 ? -16.024 -9.016 5.128 1.00 84.81 131 PHE A C 1
ATOM 941 O O . PHE A 1 131 ? -16.931 -9.542 5.758 1.00 84.81 131 PHE A O 1
ATOM 948 N N . VAL A 1 132 ? -14.891 -8.616 5.712 1.00 82.75 132 VAL A N 1
ATOM 949 C CA . VAL A 1 132 ? -14.613 -8.806 7.147 1.00 82.75 132 VAL A CA 1
ATOM 950 C C . VAL A 1 132 ? -15.208 -7.688 8.012 1.00 82.75 132 VAL A C 1
ATOM 952 O O . VAL A 1 132 ? -15.507 -7.916 9.181 1.00 82.75 132 VAL A O 1
ATOM 955 N N . ALA A 1 133 ? -15.353 -6.474 7.472 1.00 69.44 133 ALA A N 1
ATOM 956 C CA . ALA A 1 133 ? -15.885 -5.323 8.205 1.00 69.44 133 ALA A CA 1
ATOM 957 C C . ALA A 1 133 ? -17.415 -5.155 8.107 1.00 69.44 133 ALA A C 1
ATOM 959 O O . ALA A 1 133 ? -17.954 -4.317 8.837 1.00 69.44 133 ALA A O 1
ATOM 960 N N . THR A 1 134 ? -18.086 -5.888 7.206 1.00 58.53 134 THR A N 1
ATOM 961 C CA . THR A 1 134 ? -19.559 -5.975 7.109 1.00 58.53 134 THR A CA 1
ATOM 962 C C . THR A 1 134 ? -20.091 -6.993 8.105 1.00 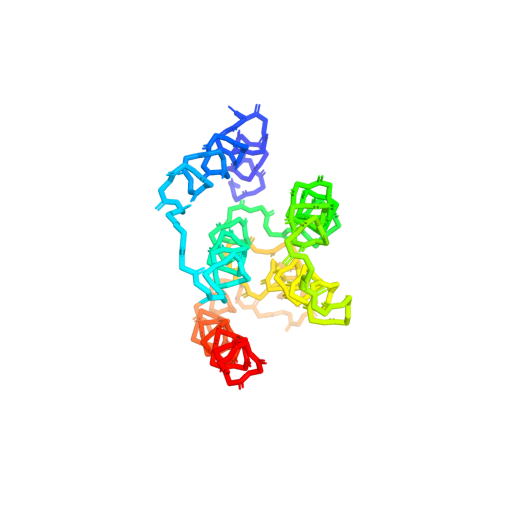58.53 134 THR A C 1
ATOM 964 O O . THR A 1 134 ? -21.073 -6.653 8.803 1.00 58.53 134 THR A O 1
#

pLDDT: mean 79.51, std 10.96, range [50.97, 93.12]

Secondary structure (DSSP, 8-state):
-HHHHHHHHHHTSHHHHHHHHHHHH--S-TTHHHHHHHHHHHHHHHHH--HHHHHHHHHHHHHHHHHHTT--HHHHHHHHHHHHHHTTTSSS-HHHHHHHHHTT--HHHHHHHHHHHHHHHHHHHHHHHHHHH-

Nearest PDB structures (foldseek):
  8thi-assembly1_A  TM=8.870E-01  e=6.422E-04  Haemophilus influenzae Rd KW20
  8y4x-assembly1_A  TM=8.899E-01  e=8.650E-04  Fusobacterium nucleatum
  7qha-assembly1_B  TM=8.738E-01  e=2.993E-03  Photobacterium profundum SS9

Foldseek 3Di:
DLVVQLVCCVVVCVLVVLVVVLVVVQDDDQLSLLLSLLVSLLVSLARNQALPVQLVVSCVPRLVVCVVVVHDNCSSNVSSNLSSVLSNQAPPHPVLVVVCVVVVHDSVVSNVVSNVVSVVSSVVSSVVSVVVRD

Mean predicted aligned error: 7.14 Å

Radius of gyration: 15.23 Å; Cα contacts (8 Å, |Δi|>4): 159; chains: 1; bounding box: 39×28×39 Å

Solvent-accessible surface area (backbone atoms only — not comparable to full-atom values): 7034 Å² total; per-residue (Å²): 107,68,70,58,52,28,52,47,46,66,73,65,44,53,65,58,53,52,51,51,51,54,56,68,71,54,65,94,50,84,51,38,66,60,47,49,51,35,54,50,24,57,55,48,11,42,50,60,13,45,42,70,66,41,30,50,52,38,47,71,59,49,39,59,59,37,52,76,68,69,46,57,66,66,59,43,52,47,46,32,51,53,21,17,53,44,4,48,44,23,47,59,22,60,60,48,47,55,48,21,66,73,69,75,44,62,50,69,58,51,43,63,63,26,45,61,58,34,52,51,51,51,50,51,51,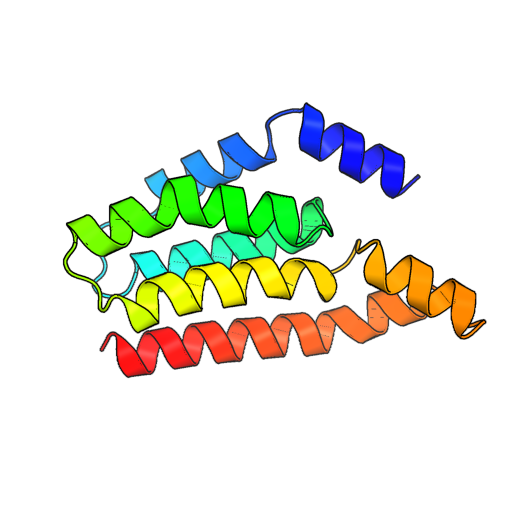45,52,51,48,51,66,74,52,106

Sequence (134 aa):
MFVLMASVLERSGIARDLFGAMHVLAGNLKGGLAIQTMAVAVLMAAMTGIIGGEIVLLGLVALPQMLARNYDRNLAIGTVCAGGGLGTMIPPSIVLIFYGLTAEVSIGDLFLATIIPGLILAAIYIAYILFVAT